Protein AF-A0A846GUK7-F1 (afdb_monomer_lite)

Structure (mmCIF, N/CA/C/O backbone):
data_AF-A0A846GUK7-F1
#
_entry.id   AF-A0A846GUK7-F1
#
loop_
_atom_site.group_PDB
_atom_site.id
_atom_site.type_symbol
_atom_site.label_atom_id
_atom_site.label_alt_id
_atom_site.label_comp_id
_atom_site.label_asym_id
_atom_site.label_entity_id
_atom_site.label_seq_id
_atom_site.pdbx_PDB_ins_code
_atom_site.Cartn_x
_atom_site.Cartn_y
_atom_site.Cartn_z
_atom_site.occupancy
_atom_site.B_iso_or_equiv
_atom_site.auth_seq_id
_atom_site.auth_comp_id
_atom_site.auth_asym_id
_atom_site.auth_atom_id
_atom_site.pdbx_PDB_model_num
ATOM 1 N N . MET A 1 1 ? -5.470 -1.019 8.958 1.00 92.50 1 MET A N 1
ATOM 2 C CA . MET A 1 1 ? -4.165 -0.494 9.414 1.00 92.50 1 MET A CA 1
ATOM 3 C C . MET A 1 1 ? -4.423 0.394 10.617 1.00 92.50 1 MET A C 1
ATOM 5 O O . MET A 1 1 ? -5.336 1.202 10.500 1.00 92.50 1 MET A O 1
ATOM 9 N N . PRO A 1 2 ? -3.716 0.251 11.751 1.00 96.06 2 PRO A N 1
ATOM 10 C CA . PRO A 1 2 ? -3.864 1.183 12.872 1.00 96.06 2 PRO A CA 1
ATOM 11 C C . PRO A 1 2 ? -3.642 2.647 12.443 1.00 96.06 2 PRO A C 1
ATOM 13 O O . PRO A 1 2 ? -2.883 2.868 11.490 1.00 96.06 2 PRO A O 1
ATOM 16 N N . PRO A 1 3 ? -4.271 3.630 13.110 1.00 96.94 3 PRO A N 1
ATOM 17 C CA . PRO A 1 3 ? -3.964 5.046 12.908 1.00 96.94 3 PRO A CA 1
ATOM 18 C C . PRO A 1 3 ? -2.458 5.318 13.015 1.00 96.94 3 PRO A C 1
ATOM 20 O O . PRO A 1 3 ? -1.768 4.708 13.835 1.00 96.94 3 PRO A O 1
ATOM 23 N N . GLY A 1 4 ? -1.935 6.173 12.138 1.00 97.25 4 GLY A N 1
ATOM 24 C CA . GLY A 1 4 ? -0.515 6.529 12.061 1.00 97.25 4 GLY A CA 1
ATOM 25 C C . GLY A 1 4 ? 0.441 5.424 11.590 1.00 97.25 4 GLY A C 1
ATOM 26 O O . GLY A 1 4 ? 1.651 5.643 11.578 1.00 97.25 4 GLY A O 1
ATOM 27 N N . SER A 1 5 ? -0.047 4.233 11.222 1.00 97.44 5 SER A N 1
ATOM 28 C CA . SER A 1 5 ? 0.824 3.155 10.732 1.00 97.44 5 SER A CA 1
ATOM 29 C C . SER A 1 5 ? 1.142 3.285 9.241 1.00 97.44 5 SER A C 1
ATOM 31 O O . SER A 1 5 ? 0.304 3.690 8.434 1.00 97.44 5 SER A O 1
ATOM 33 N N . GLU A 1 6 ? 2.344 2.859 8.855 1.00 97.69 6 GLU A N 1
ATOM 34 C CA . GLU A 1 6 ? 2.767 2.764 7.460 1.00 97.69 6 GLU A CA 1
ATOM 35 C C . GLU A 1 6 ? 3.360 1.388 7.144 1.00 97.69 6 GLU A C 1
ATOM 37 O O . GLU A 1 6 ? 3.964 0.729 7.992 1.00 97.69 6 GLU A O 1
ATOM 42 N N . GLY A 1 7 ? 3.155 0.935 5.908 1.00 96.06 7 GLY A N 1
ATOM 43 C CA . GLY A 1 7 ? 3.860 -0.220 5.367 1.00 96.06 7 GLY A CA 1
ATOM 44 C C . GLY A 1 7 ? 5.299 0.135 4.996 1.00 96.06 7 GLY A C 1
ATOM 45 O O . GLY A 1 7 ? 5.650 1.305 4.862 1.00 96.06 7 GLY A O 1
ATOM 46 N N . VAL A 1 8 ? 6.137 -0.874 4.771 1.00 97.25 8 VAL A N 1
ATOM 47 C CA . VAL A 1 8 ? 7.486 -0.661 4.224 1.00 97.25 8 VAL A CA 1
ATOM 48 C C . VAL A 1 8 ? 7.422 -0.327 2.733 1.00 97.25 8 VAL A C 1
ATOM 50 O O . VAL A 1 8 ? 6.575 -0.854 2.007 1.00 97.25 8 VAL A O 1
ATOM 53 N N . VAL A 1 9 ? 8.337 0.519 2.261 1.00 97.31 9 VAL A N 1
ATOM 54 C CA . VAL A 1 9 ? 8.508 0.790 0.827 1.00 97.31 9 VAL A CA 1
ATOM 55 C C . VAL A 1 9 ? 9.087 -0.457 0.158 1.00 97.31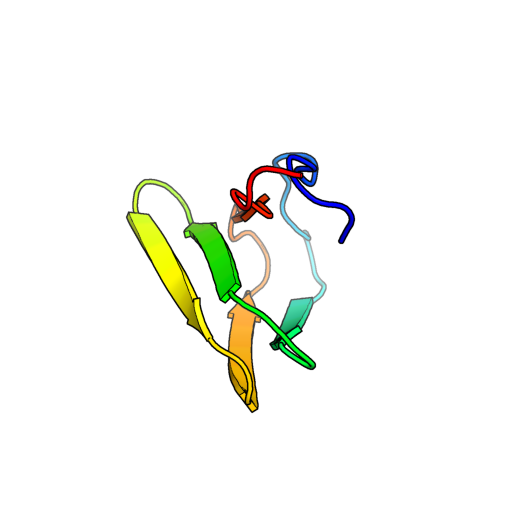 9 VAL A C 1
ATOM 57 O O . VAL A 1 9 ? 10.168 -0.908 0.533 1.00 97.31 9 VAL A O 1
ATOM 60 N N . HIS A 1 10 ? 8.381 -1.031 -0.817 1.00 97.56 10 HIS A N 1
ATOM 61 C CA . HIS A 1 10 ? 8.831 -2.240 -1.516 1.00 97.56 10 HIS A CA 1
ATOM 62 C C . HIS A 1 10 ? 8.202 -2.377 -2.909 1.00 97.56 10 HIS A C 1
ATOM 64 O O . HIS A 1 10 ? 7.354 -1.583 -3.315 1.00 97.56 10 HIS A O 1
ATOM 70 N N . HIS A 1 11 ? 8.625 -3.403 -3.646 1.00 97.38 11 HIS A N 1
ATOM 71 C CA . HIS A 1 11 ? 7.967 -3.878 -4.859 1.00 97.38 11 HIS A CA 1
ATOM 72 C C . HIS A 1 11 ? 7.972 -5.410 -4.886 1.00 97.38 11 HIS A C 1
ATOM 74 O O . HIS A 1 11 ? 8.718 -6.052 -4.148 1.00 97.38 11 HIS A O 1
ATOM 80 N N . HIS A 1 12 ? 7.152 -5.986 -5.762 1.00 97.25 12 HIS A N 1
ATOM 81 C CA . HIS A 1 12 ? 7.119 -7.426 -6.021 1.00 97.25 12 HIS A CA 1
ATOM 82 C C . HIS A 1 12 ? 7.770 -7.703 -7.373 1.00 97.25 12 HIS A C 1
ATOM 84 O O . HIS A 1 12 ? 7.410 -7.059 -8.356 1.00 97.25 12 HIS A O 1
ATOM 90 N N . GLU A 1 13 ? 8.709 -8.647 -7.449 1.00 97.88 13 GLU A N 1
ATOM 91 C CA . GLU A 1 13 ? 9.407 -8.955 -8.711 1.00 97.88 13 GLU A CA 1
ATOM 92 C C . GLU A 1 13 ? 8.474 -9.582 -9.758 1.00 97.88 13 GLU A C 1
ATOM 94 O O . GLU A 1 13 ? 8.566 -9.278 -10.944 1.00 97.88 13 GLU A O 1
ATOM 99 N N . VAL A 1 14 ? 7.548 -10.436 -9.311 1.00 98.12 14 VAL A N 1
ATOM 100 C CA . VAL A 1 14 ? 6.671 -11.229 -10.192 1.00 98.12 14 VAL A CA 1
ATOM 101 C C . VAL A 1 14 ? 5.191 -11.039 -9.860 1.00 98.12 14 VAL A C 1
ATOM 103 O O . VAL A 1 14 ? 4.346 -11.016 -10.756 1.00 98.12 14 VAL A O 1
ATOM 106 N N . SER A 1 15 ? 4.857 -10.901 -8.577 1.00 98.12 15 SER A N 1
ATOM 107 C CA . SER A 1 15 ? 3.468 -10.845 -8.124 1.00 98.12 15 SER A CA 1
ATOM 108 C C . SER A 1 15 ? 2.819 -9.494 -8.403 1.00 98.12 15 SER A C 1
ATOM 110 O O . SER A 1 15 ? 3.446 -8.440 -8.323 1.00 98.12 15 SER A O 1
ATOM 112 N N . ARG A 1 16 ? 1.514 -9.530 -8.672 1.00 97.44 16 ARG A N 1
ATOM 113 C CA . ARG A 1 16 ? 0.659 -8.345 -8.570 1.00 97.44 16 ARG A CA 1
ATOM 114 C C . ARG A 1 16 ? 0.200 -8.204 -7.127 1.00 97.44 16 ARG A C 1
ATOM 116 O O . ARG A 1 16 ? -0.004 -9.209 -6.449 1.00 97.44 16 ARG A O 1
ATOM 123 N N . HIS A 1 17 ? -0.007 -6.974 -6.688 1.00 96.38 17 HIS A N 1
ATOM 124 C CA . HIS A 1 17 ? -0.558 -6.686 -5.369 1.00 96.38 17 HIS A CA 1
ATOM 125 C C . HIS A 1 17 ? -1.788 -5.803 -5.523 1.00 96.38 17 HIS A C 1
ATOM 127 O O . HIS A 1 17 ? -1.834 -4.966 -6.418 1.00 96.38 17 HIS A O 1
ATOM 133 N N . PHE A 1 18 ? -2.802 -6.001 -4.694 1.00 95.62 18 PHE A N 1
ATOM 134 C CA . PHE A 1 18 ? -4.062 -5.286 -4.795 1.00 95.62 18 PHE A CA 1
ATOM 135 C C . PHE A 1 18 ? -4.535 -4.881 -3.405 1.00 95.62 18 PHE A C 1
ATOM 137 O O . PHE A 1 18 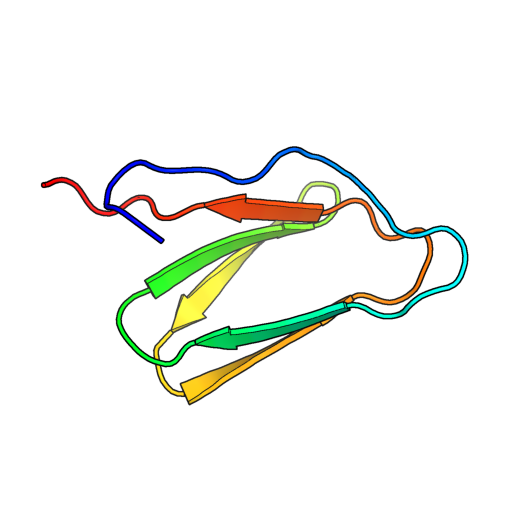? -4.560 -5.719 -2.503 1.00 95.62 18 PHE A O 1
ATOM 144 N N . PHE A 1 19 ? -4.933 -3.619 -3.255 1.00 96.62 19 PHE A N 1
ATOM 145 C CA . PHE A 1 19 ? -5.636 -3.147 -2.067 1.00 96.62 19 PHE A CA 1
ATOM 146 C C . PHE A 1 19 ? -7.097 -2.874 -2.402 1.00 96.62 19 PHE A C 1
ATOM 148 O O . PHE A 1 19 ? -7.408 -2.295 -3.441 1.00 96.62 19 PHE A O 1
ATOM 155 N N . TYR A 1 20 ? -7.969 -3.248 -1.472 1.00 97.56 20 TYR A N 1
ATOM 156 C CA . TYR A 1 20 ? -9.363 -2.829 -1.414 1.00 97.56 20 TYR A CA 1
ATOM 157 C C . TYR A 1 20 ? -9.609 -2.223 -0.038 1.00 97.56 20 TYR A C 1
ATOM 159 O O . TYR A 1 20 ? -9.342 -2.872 0.980 1.00 97.56 20 TYR A O 1
ATOM 167 N N . ILE A 1 21 ? -10.074 -0.978 0.006 1.00 97.75 21 ILE A N 1
ATOM 168 C CA . ILE A 1 21 ? -10.238 -0.262 1.270 1.00 97.75 21 ILE A CA 1
ATOM 169 C C . ILE A 1 21 ? -11.606 -0.602 1.855 1.00 97.75 21 ILE A C 1
ATOM 171 O O . ILE A 1 21 ? -12.648 -0.155 1.378 1.00 97.75 21 ILE A O 1
ATOM 175 N N . LEU A 1 22 ? -11.601 -1.418 2.908 1.00 97.69 22 LEU A N 1
ATOM 176 C CA . LEU A 1 22 ? -12.826 -1.836 3.593 1.00 97.69 22 LEU A CA 1
ATOM 177 C C . LEU A 1 22 ? -13.486 -0.677 4.351 1.00 97.69 22 LEU A C 1
ATOM 179 O O . LEU A 1 22 ? -14.714 -0.589 4.397 1.00 97.69 22 LEU A O 1
ATOM 183 N N . GLU A 1 23 ? -12.674 0.209 4.925 1.00 97.06 23 GLU A N 1
ATOM 184 C CA . GLU A 1 23 ? -13.106 1.334 5.749 1.00 97.06 23 GLU A CA 1
ATOM 185 C C . GLU A 1 23 ? -12.002 2.395 5.842 1.00 97.06 23 GLU A C 1
ATOM 187 O O . GLU A 1 23 ? -10.818 2.074 5.710 1.00 97.06 23 GLU A O 1
ATOM 192 N N . GLY A 1 24 ? -12.401 3.644 6.092 1.00 96.44 24 GLY A N 1
ATOM 193 C CA . GLY A 1 24 ? -11.494 4.777 6.239 1.00 96.44 24 GLY A CA 1
ATOM 194 C C . GLY A 1 24 ? -10.905 5.263 4.916 1.00 96.44 24 GLY A C 1
ATOM 195 O O . GLY A 1 24 ? -11.507 5.110 3.850 1.00 96.44 24 GLY A O 1
ATOM 196 N N . GLU A 1 25 ? -9.728 5.866 5.024 1.00 97.44 25 GLU A N 1
ATOM 197 C CA . GLU A 1 25 ? -8.937 6.435 3.936 1.00 97.44 25 GLU A CA 1
ATOM 198 C C . GLU A 1 25 ? -7.489 5.943 4.076 1.00 97.44 25 GLU A C 1
ATOM 200 O O . GLU A 1 25 ? -7.001 5.725 5.190 1.00 97.44 25 GLU A O 1
ATOM 205 N N . ALA A 1 26 ? -6.804 5.741 2.952 1.00 97.81 26 ALA A N 1
ATOM 206 C CA . ALA A 1 26 ? -5.383 5.423 2.924 1.00 97.81 26 ALA A CA 1
ATOM 207 C C . ALA A 1 26 ? -4.648 6.261 1.875 1.00 97.81 26 ALA A C 1
ATOM 209 O O . ALA A 1 26 ? -5.143 6.469 0.766 1.00 97.81 26 ALA A O 1
ATOM 210 N N . SER A 1 27 ? -3.420 6.652 2.207 1.00 97.94 27 SER A N 1
ATOM 211 C CA . SER A 1 27 ? -2.488 7.282 1.275 1.00 97.94 27 SER A CA 1
ATOM 212 C C . SER A 1 27 ? -1.577 6.219 0.674 1.00 97.94 27 SER A C 1
ATOM 214 O O . SER A 1 27 ? -0.910 5.464 1.385 1.00 97.94 27 SER A O 1
ATOM 216 N N . LEU A 1 28 ? -1.542 6.152 -0.651 1.00 97.31 28 LEU A N 1
ATOM 217 C CA . LEU A 1 28 ? -0.728 5.220 -1.416 1.00 97.31 28 LEU A CA 1
ATOM 218 C C . LEU A 1 28 ? 0.301 5.970 -2.244 1.00 97.31 28 LEU A C 1
ATOM 220 O O . LEU A 1 28 ? -0.036 6.658 -3.204 1.00 97.31 28 LEU A O 1
ATOM 224 N N . VAL A 1 29 ? 1.567 5.808 -1.878 1.00 96.50 29 VAL A N 1
ATOM 225 C CA . VAL A 1 29 ? 2.695 6.373 -2.616 1.00 96.50 29 VAL A CA 1
ATOM 226 C C . VAL A 1 29 ? 3.121 5.363 -3.668 1.00 96.50 29 VAL A C 1
ATOM 228 O O . VAL A 1 29 ? 3.438 4.222 -3.331 1.00 96.50 29 VAL A O 1
ATOM 231 N N . ILE A 1 30 ? 3.125 5.773 -4.933 1.00 93.75 30 ILE A N 1
ATOM 232 C CA . ILE A 1 30 ? 3.565 4.975 -6.078 1.00 93.75 30 ILE A CA 1
ATOM 233 C C . ILE A 1 30 ? 4.617 5.789 -6.808 1.00 93.75 30 ILE A C 1
ATOM 235 O O . ILE A 1 30 ? 4.319 6.854 -7.349 1.00 93.75 30 ILE A O 1
ATOM 239 N N . GLU A 1 31 ? 5.853 5.294 -6.807 1.00 86.25 31 GLU A N 1
ATOM 240 C CA . GLU A 1 31 ? 7.018 6.036 -7.298 1.00 86.25 31 GLU A CA 1
ATOM 241 C C . GLU A 1 31 ? 7.150 7.406 -6.594 1.00 86.25 31 GLU A C 1
ATOM 243 O O . GLU A 1 31 ? 7.661 7.465 -5.479 1.00 86.25 31 GLU A O 1
ATOM 248 N N . VAL A 1 32 ? 6.673 8.494 -7.210 1.00 87.06 32 VAL A N 1
ATOM 249 C CA . VAL A 1 32 ? 6.706 9.866 -6.658 1.00 87.06 32 VAL A CA 1
ATOM 250 C C . VAL A 1 32 ? 5.320 10.499 -6.504 1.00 87.06 32 VAL A C 1
ATOM 252 O O . VAL A 1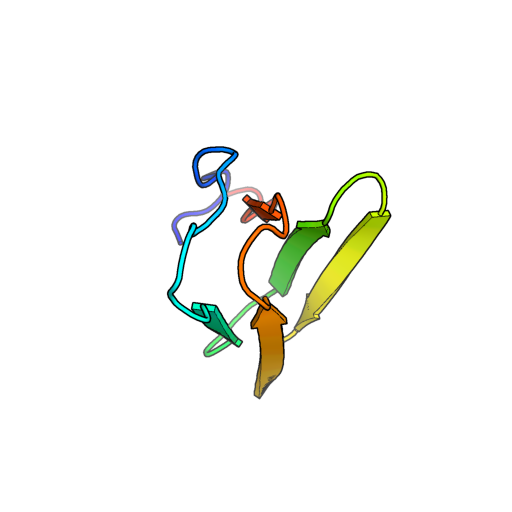 32 ? 5.213 11.675 -6.168 1.00 87.06 32 VAL A O 1
ATOM 255 N N . THR A 1 33 ? 4.254 9.745 -6.779 1.00 93.62 33 THR A N 1
ATOM 256 C CA . THR A 1 33 ? 2.874 10.242 -6.728 1.00 93.62 33 THR A CA 1
ATOM 257 C C . THR A 1 33 ? 2.135 9.631 -5.549 1.00 93.62 33 THR A C 1
ATOM 259 O O . THR A 1 33 ? 2.163 8.417 -5.354 1.00 93.62 33 THR A O 1
ATOM 262 N N . THR A 1 34 ? 1.447 10.472 -4.781 1.00 96.38 34 THR A N 1
ATOM 263 C CA . THR A 1 34 ? 0.551 10.031 -3.710 1.00 96.38 34 THR A CA 1
ATOM 264 C C . THR A 1 34 ? -0.882 10.009 -4.221 1.00 96.38 34 THR A C 1
ATOM 266 O O . THR A 1 34 ? -1.382 11.006 -4.740 1.00 96.38 34 THR A O 1
ATOM 269 N N . HIS A 1 35 ? -1.547 8.874 -4.044 1.00 96.56 35 HIS A N 1
ATOM 270 C CA . HIS A 1 35 ? -2.962 8.681 -4.317 1.00 96.56 35 HIS A CA 1
ATOM 271 C C . HIS A 1 35 ? -3.704 8.493 -2.998 1.00 96.56 35 HIS A C 1
ATOM 273 O O . HIS A 1 35 ? -3.352 7.614 -2.215 1.00 96.56 35 HIS A O 1
ATOM 279 N N . VAL A 1 36 ? -4.738 9.295 -2.769 1.00 97.31 36 VAL A N 1
ATOM 280 C CA . VAL A 1 36 ? -5.664 9.097 -1.651 1.00 97.31 36 VAL A CA 1
ATOM 281 C C . VAL A 1 36 ? -6.769 8.158 -2.113 1.00 97.31 36 VAL A C 1
ATOM 283 O O . VAL A 1 36 ? -7.363 8.379 -3.170 1.00 97.31 36 VAL A O 1
ATOM 286 N N . ILE A 1 37 ? -6.997 7.087 -1.359 1.00 97.19 37 ILE A N 1
ATOM 287 C CA . ILE A 1 37 ? -7.911 6.005 -1.727 1.00 97.19 37 ILE A CA 1
ATOM 288 C C . ILE A 1 37 ? -8.907 5.794 -0.586 1.00 97.19 37 ILE A C 1
ATOM 290 O O . ILE A 1 37 ? -8.508 5.607 0.566 1.00 97.19 37 ILE A O 1
ATOM 294 N N . ASN A 1 38 ? -10.201 5.838 -0.904 1.00 98.06 38 ASN A N 1
ATOM 295 C CA . ASN A 1 38 ? -11.281 5.856 0.079 1.00 98.06 38 ASN A CA 1
ATOM 296 C C . ASN A 1 38 ? -11.938 4.486 0.230 1.00 98.06 38 ASN A C 1
ATOM 298 O O . ASN A 1 38 ? -11.741 3.578 -0.575 1.00 98.06 38 ASN A O 1
ATOM 302 N N . ARG A 1 39 ? -12.787 4.342 1.250 1.00 98.31 39 ARG A N 1
ATOM 303 C CA . ARG A 1 39 ? -13.665 3.178 1.412 1.00 98.31 39 ARG A CA 1
ATOM 304 C C . ARG A 1 39 ? -14.366 2.795 0.100 1.00 98.31 39 ARG A C 1
ATOM 306 O O . ARG A 1 39 ? -15.078 3.601 -0.491 1.00 98.31 39 ARG A O 1
ATOM 313 N N . GLY A 1 40 ? -14.254 1.521 -0.267 1.00 98.25 40 GLY A N 1
ATOM 314 C CA . GLY A 1 40 ? -14.840 0.945 -1.479 1.00 98.25 40 GLY A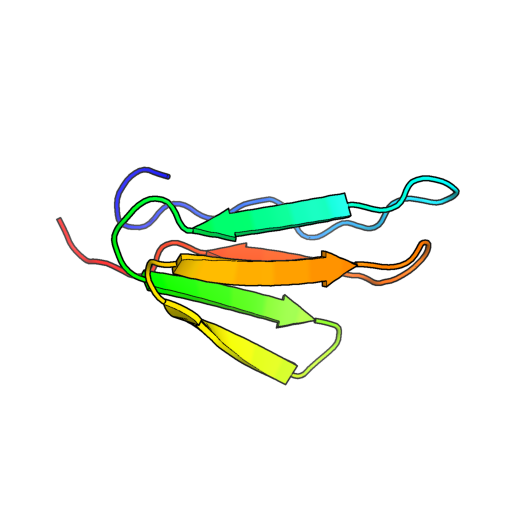 CA 1
ATOM 315 C C . GLY A 1 40 ? -13.967 1.089 -2.724 1.00 98.25 40 GLY A C 1
ATOM 316 O O . GLY A 1 40 ? -14.198 0.377 -3.702 1.00 98.25 40 GLY A O 1
ATOM 317 N N . ASP A 1 41 ? -12.943 1.939 -2.682 1.00 98.25 41 ASP A N 1
ATOM 318 C CA . ASP A 1 41 ? -11.981 2.048 -3.765 1.00 98.25 41 ASP A CA 1
ATOM 319 C C . ASP A 1 41 ? -10.973 0.900 -3.718 1.00 98.25 41 ASP A C 1
ATOM 321 O O . ASP A 1 41 ? -10.756 0.211 -2.709 1.00 98.25 41 ASP A O 1
ATOM 325 N N . SER A 1 42 ? -10.322 0.712 -4.861 1.00 96.69 42 SER A N 1
ATOM 326 C CA . SER A 1 42 ? -9.314 -0.312 -5.026 1.00 96.69 42 SER A CA 1
ATOM 327 C C . SER A 1 42 ? -8.192 0.124 -5.945 1.00 96.69 42 SER A C 1
ATOM 329 O O . SER A 1 42 ? -8.385 0.969 -6.821 1.00 96.69 42 SER A O 1
ATOM 331 N N . ILE A 1 43 ? -7.024 -0.483 -5.766 1.00 95.75 43 ILE A N 1
ATOM 332 C CA . ILE A 1 43 ? -5.872 -0.245 -6.627 1.00 95.75 43 ILE A CA 1
ATOM 333 C C . ILE A 1 43 ? -5.078 -1.526 -6.852 1.00 95.75 43 ILE A C 1
ATOM 335 O O . ILE A 1 43 ? -4.940 -2.358 -5.955 1.00 95.75 43 ILE A O 1
ATOM 339 N N . LEU A 1 44 ? -4.538 -1.669 -8.061 1.00 96.94 44 LEU A N 1
ATOM 340 C CA . LEU A 1 44 ? -3.698 -2.786 -8.474 1.00 96.94 44 LEU A CA 1
ATOM 341 C C . LEU A 1 44 ? -2.281 -2.286 -8.773 1.00 96.94 44 LEU A C 1
ATOM 343 O O . LEU A 1 44 ? -2.081 -1.465 -9.666 1.00 96.94 44 LEU A O 1
ATOM 347 N N . PHE A 1 45 ? -1.294 -2.850 -8.087 1.00 95.62 45 PHE A N 1
ATOM 348 C CA . PHE A 1 45 ? 0.121 -2.692 -8.397 1.00 95.62 45 PHE A CA 1
ATOM 349 C C . PHE A 1 45 ? 0.558 -3.825 -9.311 1.00 95.62 45 PHE A C 1
ATOM 351 O O . PHE A 1 45 ? 0.397 -5.014 -9.008 1.00 95.62 45 PHE A O 1
ATOM 358 N N . LEU A 1 46 ? 1.136 -3.440 -10.441 1.00 96.19 46 LEU A N 1
ATOM 359 C CA . LEU A 1 46 ? 1.844 -4.364 -11.310 1.00 96.19 46 LEU A CA 1
ATOM 360 C C . LEU A 1 46 ? 3.214 -4.710 -10.702 1.00 96.19 46 LEU A C 1
ATOM 362 O O . LEU A 1 46 ? 3.702 -3.971 -9.840 1.00 96.19 46 LEU A O 1
ATOM 366 N N . PRO A 1 47 ? 3.851 -5.807 -11.149 1.00 97.56 47 PRO A N 1
ATOM 367 C CA . PRO A 1 47 ? 5.207 -6.132 -10.732 1.00 97.56 47 PRO A CA 1
ATOM 368 C C . PRO A 1 47 ? 6.161 -4.960 -10.972 1.00 97.56 47 PRO A C 1
ATOM 370 O O . PRO A 1 47 ? 5.893 -4.091 -11.806 1.00 97.56 47 PRO A O 1
ATOM 373 N N . VAL A 1 48 ? 7.253 -4.937 -10.210 1.00 96.69 48 VAL A N 1
ATOM 374 C CA . VAL A 1 48 ? 8.314 -3.914 -10.190 1.00 96.69 48 VAL A CA 1
ATOM 375 C C . VAL A 1 48 ? 7.873 -2.485 -9.841 1.00 96.69 48 VAL A C 1
ATOM 377 O O . VAL A 1 48 ? 8.710 -1.587 -9.768 1.00 96.69 48 VAL A O 1
ATOM 380 N N . LYS A 1 49 ? 6.586 -2.247 -9.550 1.00 96.38 49 LYS A N 1
ATOM 381 C CA . LYS A 1 49 ? 6.111 -0.948 -9.061 1.00 96.38 49 LYS A CA 1
ATOM 382 C C . LYS A 1 49 ? 6.419 -0.775 -7.579 1.00 96.38 49 LYS A C 1
ATOM 384 O O . LYS A 1 49 ? 5.848 -1.466 -6.733 1.00 96.38 49 LYS A O 1
ATOM 389 N N . VAL A 1 50 ? 7.315 0.164 -7.277 1.00 97.12 50 VAL A N 1
ATOM 390 C CA . VAL A 1 50 ? 7.644 0.563 -5.904 1.00 97.12 50 VAL A CA 1
ATOM 391 C C . VAL A 1 50 ? 6.462 1.310 -5.306 1.00 97.12 50 VAL A C 1
ATOM 393 O O . VAL A 1 50 ? 6.005 2.305 -5.873 1.00 97.12 50 VAL A O 1
ATOM 396 N N . HIS A 1 51 ? 5.967 0.816 -4.176 1.00 97.44 51 HIS A N 1
ATOM 397 C CA . HIS A 1 51 ? 4.806 1.380 -3.509 1.00 97.44 51 HIS A CA 1
ATOM 398 C C . HIS A 1 51 ? 4.904 1.313 -1.984 1.00 97.44 51 HIS A C 1
ATOM 400 O O . HIS A 1 51 ? 5.665 0.529 -1.410 1.00 97.44 51 HIS A O 1
ATOM 406 N N . GLN A 1 52 ? 4.101 2.152 -1.333 1.00 97.69 52 GLN A N 1
ATOM 407 C CA . GLN A 1 52 ? 3.917 2.189 0.113 1.00 97.69 52 GLN A CA 1
ATOM 408 C C . GLN A 1 52 ? 2.477 2.594 0.431 1.00 97.69 52 GLN A C 1
ATOM 410 O O . GLN A 1 52 ? 1.954 3.521 -0.182 1.00 97.69 52 GLN A O 1
ATOM 415 N N . ILE A 1 53 ? 1.853 1.928 1.402 1.00 97.94 53 ILE A N 1
ATOM 416 C CA . ILE A 1 53 ? 0.557 2.329 1.963 1.00 97.94 53 ILE A CA 1
ATOM 417 C C . ILE A 1 53 ? 0.756 2.971 3.334 1.00 97.94 53 ILE A C 1
ATOM 419 O O . ILE A 1 53 ? 1.568 2.493 4.130 1.00 97.94 53 ILE A O 1
ATOM 423 N N . LYS A 1 54 ? 0.005 4.034 3.615 1.00 97.94 54 LYS A N 1
ATOM 424 C CA . LYS A 1 54 ? -0.002 4.752 4.889 1.00 97.94 54 LYS A CA 1
ATOM 425 C C . LYS A 1 54 ? -1.433 4.961 5.358 1.00 97.94 54 LYS A C 1
ATOM 427 O O . LYS A 1 54 ? -2.302 5.317 4.564 1.00 97.94 54 LYS A O 1
ATOM 432 N N . ASN A 1 55 ? -1.661 4.763 6.650 1.00 97.88 55 ASN A N 1
ATOM 433 C CA . ASN A 1 55 ? -2.839 5.280 7.323 1.00 97.88 55 ASN A CA 1
ATOM 434 C C . ASN A 1 55 ? -2.433 6.547 8.081 1.00 97.88 55 ASN A C 1
ATOM 436 O O . ASN A 1 55 ? -1.821 6.465 9.143 1.00 97.88 55 ASN A O 1
ATOM 440 N N . GLU A 1 56 ? -2.776 7.706 7.527 1.00 96.75 56 GLU A N 1
ATOM 441 C CA . GLU A 1 56 ? -2.400 9.017 8.073 1.00 96.75 56 GLU A CA 1
ATOM 442 C C . GLU A 1 56 ? -3.421 9.566 9.082 1.00 96.75 56 GLU A C 1
ATOM 444 O O . GLU A 1 56 ? -3.256 10.677 9.582 1.00 96.75 56 GLU A O 1
ATOM 449 N N . SER A 1 57 ? -4.464 8.795 9.417 1.00 95.56 57 SE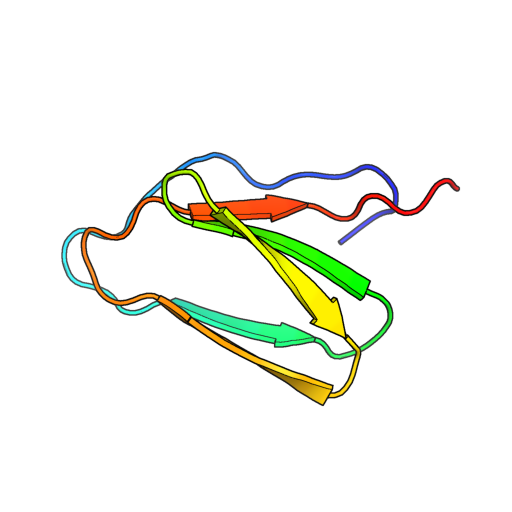R A N 1
ATOM 450 C CA . SER A 1 57 ? -5.393 9.189 10.480 1.00 95.56 57 SER A CA 1
ATOM 451 C C . SER A 1 57 ? -4.667 9.352 11.821 1.00 95.56 57 SER A C 1
ATOM 453 O O . SER A 1 57 ? -3.780 8.567 12.171 1.00 95.56 57 SER A O 1
ATOM 455 N N . GLY A 1 58 ? -5.045 10.391 12.567 1.00 84.94 58 GLY A N 1
ATOM 456 C CA . GLY A 1 58 ? -4.598 10.615 13.940 1.00 84.94 58 GLY A CA 1
ATOM 457 C C . GLY A 1 58 ? -5.609 10.035 14.925 1.00 84.94 58 GLY A C 1
ATOM 458 O O . GLY A 1 58 ? -6.786 10.344 14.781 1.00 84.94 58 GLY A O 1
ATOM 459 N N . ASN A 1 59 ? -5.110 9.216 15.864 1.00 59.12 59 ASN A N 1
ATOM 460 C CA . ASN A 1 59 ? -5.803 8.527 16.972 1.00 59.12 59 ASN A CA 1
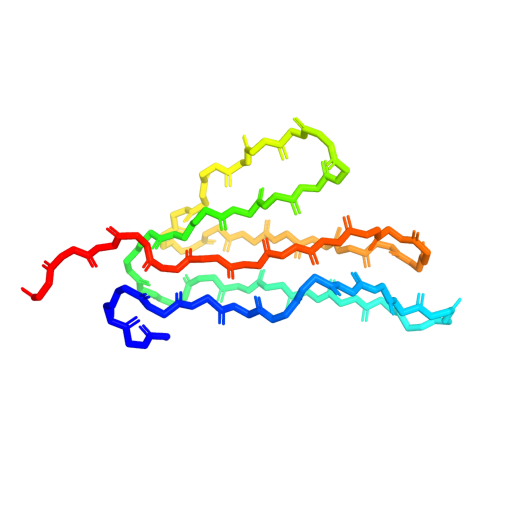ATOM 461 C C . ASN A 1 59 ? -7.312 8.284 16.830 1.00 59.12 59 ASN A C 1
ATOM 463 O O . ASN A 1 59 ? -8.099 9.218 17.096 1.00 59.12 59 ASN A O 1
#

Radius of gyration: 11.25 Å; chains: 1; bounding box: 24×22×28 Å

Foldseek 3Di:
DPAFDKDDWDFAQQDKDKDAAQAAWKWKDWPHDIDIAHHRGMDIDDGPTTMMIGRNDDD

Sequence (59 aa):
MPPGSEGVVHHHEVSRHFFYILEGEASLVIEVTTHVINRGDSILFLPVKVHQIKNESGN

pLDDT: mean 95.76, std 5.49, range [59.12, 98.31]

Secondary structure (DSSP, 8-state):
--TT-BPPPB--SS--EEEE-SSSEEEEEETTEEEEEETT-EEEEPTT--EEEE-----